Protein AF-H3DQK0-F1 (afdb_monomer_lite)

Sequence (75 aa):
MAAGVVVTVRLVRSFQHRNFKPVVFHGVSLDQTVPDFIQLVKDDVARRPGIPPPFRKYDYDTMKIVHQAFGAKVS

Radius of gyration: 14.6 Å; chains: 1; bounding box: 41×34×33 Å

pLDDT: mean 80.68, std 12.52, range [44.44, 91.44]

InterPro domains:
  IPR018794 Uncharacterised protein family UPF0538 [PF10209] (7-73)
  IPR018794 Uncharacterised protein family UPF0538 [PTHR18444] (3-73)

Foldseek 3Di:
DPQADKDWFWQADDDPPDRTDIDIDGRHDPPDDPVVVLVVVLVCQLPPPPRDPVSNPDDDDDDDDDDPPDPDPDD

Structure (mmCIF, N/CA/C/O backbone):
data_AF-H3DQK0-F1
#
_entry.id   AF-H3DQK0-F1
#
loop_
_atom_site.group_PDB
_atom_site.id
_atom_site.type_symbol
_atom_site.label_atom_id
_atom_site.label_alt_id
_atom_site.label_comp_id
_atom_site.label_asym_id
_atom_site.label_entity_id
_atom_site.label_seq_id
_atom_site.pdbx_PDB_ins_code
_atom_site.Cartn_x
_atom_site.Cartn_y
_atom_site.Cartn_z
_atom_site.occupancy
_atom_site.B_iso_or_equiv
_atom_site.auth_seq_id
_atom_site.auth_comp_id
_atom_site.auth_asym_id
_atom_site.auth_atom_id
_atom_site.pdbx_PDB_model_num
ATOM 1 N N . MET A 1 1 ? -17.734 -15.552 11.943 1.00 45.34 1 MET A N 1
ATOM 2 C CA . MET A 1 1 ? -17.014 -14.960 10.797 1.00 45.34 1 MET A CA 1
ATOM 3 C C . MET A 1 1 ? -16.937 -13.469 11.050 1.00 45.34 1 MET A C 1
ATOM 5 O O . MET A 1 1 ? -17.968 -12.818 10.972 1.00 45.34 1 MET A O 1
ATOM 9 N N . ALA A 1 2 ? -15.786 -12.950 11.480 1.00 53.34 2 ALA A N 1
ATOM 10 C CA . ALA A 1 2 ? -15.644 -11.509 11.667 1.00 53.34 2 ALA A CA 1
ATOM 11 C C . ALA A 1 2 ? -15.814 -10.841 10.296 1.00 53.34 2 ALA A C 1
ATOM 13 O O . ALA A 1 2 ? -15.099 -11.180 9.352 1.00 53.34 2 ALA A O 1
ATOM 14 N N . ALA A 1 3 ? -16.820 -9.978 10.166 1.00 67.50 3 ALA A N 1
ATOM 15 C CA . ALA A 1 3 ? -17.113 -9.242 8.945 1.00 67.50 3 ALA A CA 1
ATOM 16 C C . ALA A 1 3 ? -16.014 -8.189 8.727 1.00 67.50 3 ALA A C 1
ATOM 18 O O . ALA A 1 3 ? -16.164 -7.031 9.102 1.00 67.50 3 ALA A O 1
ATOM 19 N N . GLY A 1 4 ? -14.864 -8.621 8.207 1.00 81.75 4 GLY A N 1
ATOM 20 C CA . GLY A 1 4 ? -13.753 -7.727 7.899 1.00 81.75 4 GLY A CA 1
ATOM 21 C C . GLY A 1 4 ? -14.143 -6.711 6.827 1.00 81.75 4 GLY A C 1
ATOM 22 O O . GLY A 1 4 ? -14.989 -6.976 5.968 1.00 81.75 4 GLY A O 1
ATOM 23 N N . VAL A 1 5 ? -13.523 -5.537 6.870 1.00 89.25 5 VAL A N 1
ATOM 24 C CA . VAL A 1 5 ? -13.842 -4.437 5.956 1.00 89.25 5 VAL A CA 1
ATOM 25 C C . VAL A 1 5 ? -13.090 -4.573 4.633 1.00 89.25 5 VAL A C 1
ATOM 27 O O . VAL A 1 5 ? -12.085 -5.282 4.523 1.00 89.25 5 VAL A O 1
ATOM 30 N N . VAL A 1 6 ? -13.589 -3.890 3.604 1.00 91.00 6 VAL A N 1
ATOM 31 C CA . VAL A 1 6 ? -12.916 -3.786 2.306 1.00 91.00 6 VAL A CA 1
ATOM 32 C C . VAL A 1 6 ? -12.160 -2.466 2.250 1.00 91.00 6 VAL A C 1
ATOM 34 O O . VAL A 1 6 ? -12.755 -1.399 2.382 1.00 91.00 6 VAL A O 1
ATOM 37 N N . VAL A 1 7 ? -10.849 -2.535 2.026 1.00 90.38 7 VAL A N 1
ATOM 38 C CA . VAL A 1 7 ? -9.968 -1.366 1.936 1.00 90.38 7 VAL A CA 1
ATOM 39 C C . VAL A 1 7 ? -9.332 -1.321 0.555 1.00 90.38 7 VAL A C 1
ATOM 41 O O . VAL A 1 7 ? -8.720 -2.287 0.100 1.00 90.38 7 VAL A O 1
ATOM 44 N N . THR A 1 8 ? -9.445 -0.178 -0.120 1.00 91.44 8 THR A N 1
ATOM 45 C CA . THR A 1 8 ? -8.732 0.058 -1.381 1.00 91.44 8 THR A CA 1
ATOM 46 C C . THR A 1 8 ? -7.427 0.787 -1.095 1.00 91.44 8 THR A C 1
ATOM 48 O O . THR A 1 8 ? -7.425 1.968 -0.750 1.00 91.44 8 THR A O 1
ATOM 51 N N . VAL A 1 9 ? -6.307 0.094 -1.269 1.00 91.12 9 VAL A N 1
ATOM 52 C CA . VAL A 1 9 ? -4.967 0.651 -1.099 1.00 91.12 9 VAL A CA 1
ATOM 53 C C . VAL A 1 9 ? -4.456 1.168 -2.435 1.00 91.12 9 VAL A C 1
ATOM 55 O O . VAL A 1 9 ? -4.536 0.521 -3.479 1.00 91.12 9 VAL A O 1
ATOM 58 N N . ARG A 1 10 ? -3.926 2.384 -2.400 1.00 90.25 10 ARG A N 1
ATOM 59 C CA . ARG A 1 10 ? -3.448 3.113 -3.567 1.00 90.25 10 ARG A CA 1
ATOM 60 C C . ARG A 1 10 ? -1.926 3.040 -3.612 1.00 90.25 10 ARG A C 1
ATOM 62 O O . ARG A 1 10 ? -1.272 3.742 -2.851 1.00 90.25 10 ARG A O 1
ATOM 69 N N . LEU A 1 11 ? -1.360 2.227 -4.506 1.00 89.19 11 LEU A N 1
ATOM 70 C CA . LEU A 1 11 ? 0.087 2.221 -4.731 1.00 89.19 11 LEU A CA 1
ATOM 71 C C . LEU A 1 11 ? 0.445 3.437 -5.580 1.00 89.19 11 LEU A C 1
ATOM 73 O O . LEU A 1 11 ? 0.014 3.535 -6.733 1.00 89.19 11 LEU A O 1
ATOM 77 N N . VAL A 1 12 ? 1.197 4.369 -4.996 1.00 87.56 12 VAL A N 1
ATOM 78 C CA . VAL A 1 12 ? 1.614 5.612 -5.651 1.00 87.56 12 VAL A CA 1
ATOM 79 C C . VAL A 1 12 ? 3.130 5.622 -5.803 1.00 87.56 12 VAL A C 1
ATOM 81 O O . VAL A 1 12 ? 3.858 5.408 -4.836 1.00 87.56 12 VAL A O 1
ATOM 84 N N . ARG A 1 13 ? 3.605 5.863 -7.024 1.00 83.31 13 ARG A N 1
ATOM 85 C CA . ARG A 1 13 ? 5.022 6.014 -7.380 1.00 83.31 13 ARG A CA 1
ATOM 86 C C . ARG A 1 13 ? 5.165 7.077 -8.456 1.00 83.31 13 ARG A C 1
ATOM 88 O O . ARG A 1 13 ? 4.233 7.265 -9.218 1.00 83.31 13 ARG A O 1
ATOM 95 N N . SER A 1 14 ? 6.320 7.722 -8.556 1.00 74.00 14 SER A N 1
ATOM 96 C CA . SER A 1 14 ? 6.603 8.691 -9.621 1.00 74.00 14 SER A CA 1
ATOM 97 C C . SER A 1 14 ? 7.336 8.008 -10.786 1.00 74.00 14 SER A C 1
ATOM 99 O O . SER A 1 14 ? 8.553 7.876 -10.763 1.00 74.00 14 SER A O 1
ATOM 101 N N . PHE A 1 15 ? 6.595 7.552 -11.797 1.00 70.94 15 PHE A N 1
ATOM 102 C CA . PHE A 1 15 ? 7.058 7.043 -13.090 1.00 70.94 15 PHE A CA 1
ATOM 103 C C . PHE A 1 15 ? 6.302 7.703 -14.252 1.00 70.94 15 PHE A C 1
ATOM 105 O O . PHE A 1 15 ? 5.089 7.879 -14.207 1.00 70.94 15 PHE A O 1
ATOM 112 N N . GLN A 1 16 ? 6.999 7.970 -15.356 1.00 65.06 16 GLN A N 1
ATOM 113 C CA . GLN A 1 16 ? 6.513 8.785 -16.478 1.00 65.06 16 GLN A CA 1
ATOM 114 C C . GLN A 1 16 ? 5.117 8.409 -17.027 1.00 65.06 16 GLN A C 1
ATOM 116 O O . GLN A 1 16 ? 4.400 9.291 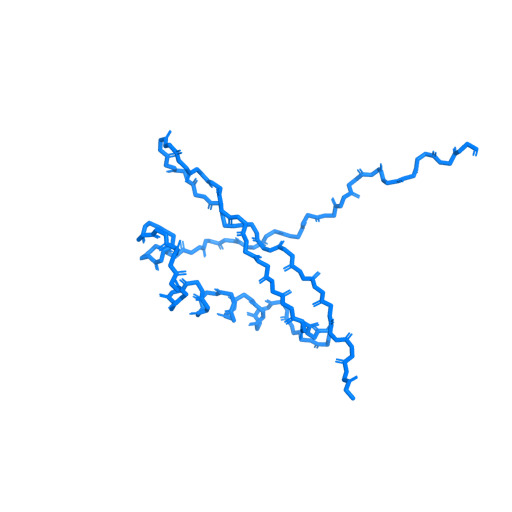-17.493 1.00 65.06 16 GLN A O 1
ATOM 121 N N . HIS A 1 17 ? 4.690 7.137 -16.956 1.00 64.56 17 HIS A N 1
ATOM 122 C CA . HIS A 1 17 ? 3.437 6.682 -17.585 1.00 64.56 17 HIS A CA 1
ATOM 123 C C . HIS A 1 17 ? 2.452 5.903 -16.698 1.00 64.56 17 HIS A C 1
ATOM 125 O O . HIS A 1 17 ? 1.349 5.614 -17.159 1.00 64.56 17 HIS A O 1
ATOM 131 N N . ARG A 1 18 ? 2.770 5.582 -15.433 1.00 62.69 18 ARG A N 1
ATOM 132 C CA . ARG A 1 18 ? 1.817 4.942 -14.497 1.00 62.69 18 ARG A CA 1
ATOM 133 C C . ARG A 1 18 ? 2.2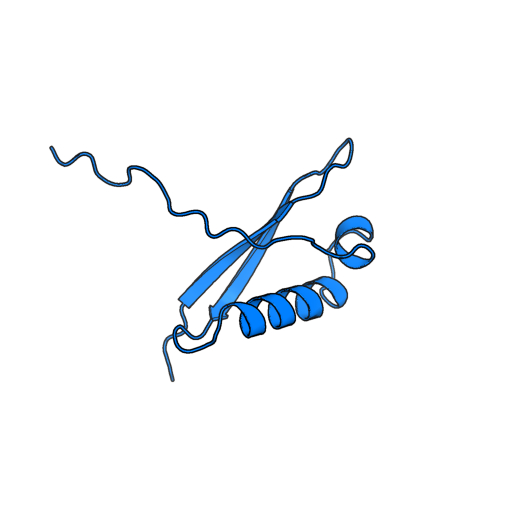03 5.171 -13.041 1.00 62.69 18 ARG A C 1
ATOM 135 O O . ARG A 1 18 ? 2.818 4.319 -12.406 1.00 62.69 18 ARG A O 1
ATOM 142 N N . ASN A 1 19 ? 1.754 6.300 -12.507 1.00 72.81 19 ASN A N 1
ATOM 143 C CA . ASN A 1 19 ? 2.025 6.680 -11.123 1.00 72.81 19 ASN A CA 1
ATOM 144 C C . ASN A 1 19 ? 1.138 5.987 -10.087 1.00 72.81 19 ASN A C 1
ATOM 146 O O . ASN A 1 19 ? 1.397 6.077 -8.892 1.00 72.81 19 ASN A O 1
ATOM 150 N N . PHE A 1 20 ? 0.054 5.347 -10.526 1.00 81.50 20 PHE A N 1
ATOM 151 C CA . PHE A 1 20 ? -1.026 4.935 -9.642 1.00 81.50 20 PHE A CA 1
ATOM 152 C C . PHE A 1 20 ? -1.565 3.546 -9.998 1.00 81.50 20 PHE A C 1
ATOM 154 O O . PHE A 1 20 ? -1.963 3.300 -11.140 1.00 81.50 20 PHE A O 1
ATOM 161 N N . LYS A 1 21 ? -1.617 2.648 -9.009 1.00 86.31 21 LYS A N 1
ATOM 162 C CA . LYS A 1 21 ? -2.250 1.329 -9.126 1.00 86.31 21 LYS A CA 1
ATOM 163 C C . LYS A 1 21 ? -3.107 1.043 -7.882 1.00 86.31 21 LYS A C 1
ATOM 165 O O . LYS A 1 21 ? -2.546 0.875 -6.800 1.00 86.31 21 LYS A O 1
ATOM 170 N N . PRO A 1 22 ? -4.446 0.990 -8.001 1.00 88.88 22 PRO A N 1
ATOM 171 C CA . PRO A 1 22 ? -5.304 0.578 -6.897 1.00 88.88 22 PRO A CA 1
ATOM 172 C C . PRO A 1 22 ? -5.239 -0.939 -6.698 1.00 88.88 22 PRO A C 1
ATOM 174 O O . PRO A 1 22 ? -5.192 -1.704 -7.667 1.00 88.88 22 PRO A O 1
ATOM 177 N N . VAL A 1 23 ? -5.262 -1.357 -5.438 1.00 90.44 23 VAL A N 1
ATOM 178 C CA . VAL A 1 23 ? -5.283 -2.747 -4.992 1.00 90.44 23 VAL A CA 1
ATOM 179 C C . VAL A 1 23 ? -6.345 -2.875 -3.906 1.00 90.44 23 VAL A C 1
ATOM 181 O O . VAL A 1 23 ? -6.326 -2.131 -2.930 1.00 90.44 23 VAL A O 1
ATOM 184 N N . VAL A 1 24 ? -7.292 -3.792 -4.087 1.00 91.44 24 VAL A N 1
ATOM 185 C CA . VAL A 1 24 ? -8.380 -4.011 -3.127 1.00 91.44 24 VAL A CA 1
ATOM 186 C C . VAL A 1 24 ? -8.000 -5.153 -2.189 1.00 91.44 24 VAL A C 1
ATOM 188 O O . VAL A 1 24 ? -7.580 -6.222 -2.648 1.00 91.44 24 VAL A O 1
ATOM 191 N N . PHE A 1 25 ? -8.143 -4.899 -0.891 1.00 90.62 25 PHE A N 1
ATOM 192 C CA . PHE A 1 25 ? -7.970 -5.852 0.198 1.00 90.62 25 PHE A CA 1
ATOM 193 C C . PHE A 1 25 ? -9.332 -6.116 0.837 1.00 90.62 25 PHE A C 1
ATOM 195 O O . PHE A 1 25 ? -10.039 -5.182 1.214 1.00 90.62 25 PHE A O 1
ATOM 202 N N . HIS A 1 26 ? -9.704 -7.389 0.935 1.00 91.12 26 HIS A N 1
ATOM 203 C CA . HIS A 1 26 ? -10.965 -7.835 1.524 1.00 91.12 26 HIS A CA 1
ATOM 204 C C . HIS A 1 26 ? -10.701 -8.502 2.873 1.00 91.12 26 HIS A C 1
ATOM 206 O O . HIS A 1 26 ? -9.650 -9.111 3.056 1.00 91.12 26 HIS A O 1
ATOM 212 N N . GLY A 1 27 ? -11.664 -8.422 3.795 1.00 89.56 27 GLY A N 1
ATOM 213 C CA . GLY A 1 27 ? -11.560 -9.103 5.087 1.00 89.56 27 GLY A CA 1
ATOM 214 C C . GLY A 1 27 ? -10.532 -8.474 6.029 1.00 89.56 27 GLY A C 1
ATOM 215 O O . GLY A 1 27 ? -9.978 -9.166 6.877 1.00 89.56 27 GLY A O 1
ATOM 216 N N . VAL A 1 28 ? -10.260 -7.177 5.877 1.00 88.56 28 VAL A N 1
ATOM 217 C CA . VAL A 1 28 ? -9.302 -6.459 6.719 1.00 88.56 28 VAL A CA 1
ATOM 218 C C . VAL A 1 28 ? -9.880 -6.331 8.131 1.00 88.56 28 VAL A C 1
ATOM 220 O O . VAL A 1 28 ? -11.003 -5.850 8.296 1.00 88.56 28 VAL A O 1
ATOM 223 N N . SER A 1 29 ? -9.134 -6.782 9.142 1.00 89.19 29 SER A N 1
ATOM 224 C CA . SER A 1 29 ? -9.549 -6.652 10.542 1.00 89.19 29 SER A CA 1
ATOM 225 C C . SER A 1 29 ? -9.428 -5.198 11.000 1.00 89.19 29 SER A C 1
ATOM 227 O O . SER A 1 29 ? -8.437 -4.539 10.689 1.00 89.19 29 SER A O 1
ATOM 229 N N . LEU A 1 30 ? -10.419 -4.699 11.743 1.00 85.56 30 LEU A N 1
ATOM 230 C CA . LEU A 1 30 ? -10.372 -3.360 12.344 1.00 85.56 30 LEU A CA 1
ATOM 231 C C . LEU A 1 30 ? -9.529 -3.319 13.625 1.00 85.56 30 LEU A C 1
ATOM 233 O O . LEU A 1 30 ? -9.082 -2.247 14.017 1.00 85.56 30 LEU A O 1
ATOM 237 N N . ASP A 1 31 ? -9.283 -4.479 14.236 1.00 88.06 31 ASP A N 1
ATOM 238 C CA . ASP A 1 31 ? -8.521 -4.599 15.482 1.00 88.06 31 ASP A CA 1
ATOM 239 C C . ASP A 1 31 ? -7.003 -4.683 15.243 1.00 88.06 31 ASP A C 1
ATOM 241 O O . ASP A 1 31 ? -6.215 -4.624 16.185 1.00 88.06 31 ASP A O 1
ATOM 245 N N . GLN A 1 32 ? -6.571 -4.851 13.987 1.00 88.38 32 GLN A N 1
ATOM 246 C CA . GLN A 1 32 ? -5.149 -4.928 13.649 1.00 88.38 32 GLN A CA 1
ATOM 247 C C . GLN A 1 32 ? -4.488 -3.545 13.724 1.00 88.38 32 GLN A C 1
ATOM 249 O O . GLN A 1 32 ? -5.112 -2.516 13.448 1.00 88.38 32 GLN A O 1
ATOM 254 N N . THR A 1 33 ? -3.189 -3.512 14.011 1.00 90.06 33 THR A N 1
ATOM 255 C CA . THR A 1 33 ? -2.460 -2.246 14.050 1.00 90.06 33 THR A CA 1
ATOM 256 C C . THR A 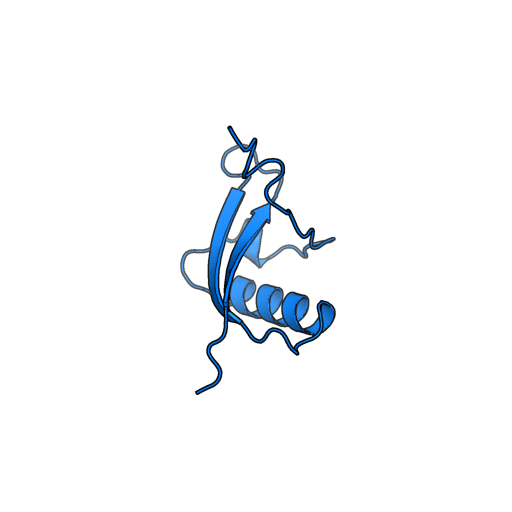1 33 ? -2.095 -1.754 12.645 1.00 90.06 33 THR A C 1
ATOM 258 O O . THR A 1 33 ? -1.969 -2.522 11.687 1.00 90.06 33 THR A O 1
ATOM 261 N N . VAL A 1 34 ? -1.894 -0.438 12.506 1.00 87.31 34 VAL A N 1
ATOM 262 C CA . VAL A 1 34 ? -1.439 0.168 11.243 1.00 87.31 34 VAL A CA 1
ATOM 263 C C . VAL A 1 34 ? -0.078 -0.393 10.786 1.00 87.31 34 VAL A C 1
ATOM 265 O O . VAL A 1 34 ? 0.040 -0.708 9.601 1.00 87.31 34 VAL A O 1
ATOM 268 N N . PRO A 1 35 ? 0.939 -0.567 11.659 1.00 89.75 35 PRO A N 1
ATOM 269 C CA . PRO A 1 35 ? 2.197 -1.212 11.282 1.00 89.75 35 PRO A CA 1
ATOM 270 C C . PRO A 1 35 ? 2.019 -2.617 10.698 1.00 89.75 35 PRO A C 1
ATOM 272 O O . PRO A 1 35 ? 2.603 -2.904 9.651 1.00 89.75 35 PRO A O 1
ATOM 275 N N . ASP A 1 36 ? 1.180 -3.453 11.314 1.00 90.75 36 ASP A N 1
ATOM 276 C CA . ASP A 1 36 ? 0.922 -4.818 10.834 1.00 90.75 36 ASP A CA 1
ATOM 277 C C . ASP A 1 36 ? 0.269 -4.797 9.450 1.00 90.75 36 ASP A C 1
ATOM 279 O O . ASP A 1 36 ? 0.667 -5.532 8.544 1.00 90.75 36 ASP A O 1
ATOM 283 N N . PHE A 1 37 ? -0.684 -3.883 9.244 1.00 90.31 37 PHE A N 1
ATOM 284 C CA . PHE A 1 37 ? -1.318 -3.702 7.943 1.00 90.31 37 PHE A CA 1
ATOM 285 C C . PHE A 1 37 ? -0.330 -3.228 6.868 1.00 90.31 37 PHE A C 1
ATOM 287 O O . PHE A 1 37 ? -0.388 -3.691 5.730 1.00 90.31 37 PHE A O 1
ATOM 294 N N . ILE A 1 38 ? 0.605 -2.333 7.208 1.00 90.00 38 ILE A N 1
ATOM 295 C CA . ILE A 1 38 ? 1.656 -1.889 6.280 1.00 90.00 38 ILE A CA 1
ATOM 296 C C . ILE A 1 38 ? 2.524 -3.072 5.847 1.00 90.00 38 ILE A C 1
ATOM 298 O O . ILE A 1 38 ? 2.813 -3.190 4.655 1.00 90.00 38 ILE A O 1
ATOM 302 N N . GLN A 1 39 ? 2.933 -3.934 6.782 1.00 90.44 39 GLN A N 1
ATOM 303 C CA . GLN A 1 39 ? 3.730 -5.122 6.458 1.00 90.44 39 GLN A CA 1
ATOM 304 C C . GLN A 1 39 ? 2.951 -6.077 5.553 1.00 90.44 39 GLN A C 1
ATOM 306 O O . GLN A 1 39 ? 3.449 -6.449 4.492 1.00 90.44 39 GLN A O 1
ATOM 311 N N . LEU A 1 40 ? 1.688 -6.357 5.887 1.00 91.00 40 LEU A N 1
ATOM 312 C CA . LEU A 1 40 ? 0.804 -7.184 5.065 1.00 91.00 40 LEU A CA 1
ATOM 313 C C . LEU A 1 40 ? 0.684 -6.651 3.631 1.00 91.00 40 LEU A C 1
ATOM 315 O O . LEU A 1 40 ? 0.772 -7.416 2.671 1.00 91.00 40 LEU A O 1
ATOM 319 N N . VAL A 1 41 ? 0.518 -5.335 3.464 1.00 90.88 41 VAL A N 1
ATOM 320 C CA . VAL A 1 41 ? 0.451 -4.706 2.138 1.00 90.88 41 VAL A CA 1
ATOM 321 C C . VAL A 1 41 ? 1.782 -4.836 1.396 1.00 90.88 41 VAL A C 1
ATOM 323 O O . VAL A 1 41 ? 1.773 -5.133 0.203 1.00 90.88 41 VAL A O 1
ATOM 326 N N . LYS A 1 42 ? 2.924 -4.624 2.060 1.00 89.12 42 LYS A N 1
ATOM 327 C CA . LYS A 1 42 ? 4.252 -4.759 1.436 1.00 89.12 42 LYS A CA 1
ATOM 328 C C . LYS A 1 42 ? 4.496 -6.190 0.944 1.00 89.12 42 LYS A C 1
ATOM 330 O O . LYS A 1 42 ? 4.896 -6.371 -0.209 1.00 89.12 42 LYS A O 1
ATOM 335 N N . ASP A 1 43 ? 4.176 -7.180 1.771 1.00 90.12 43 ASP A N 1
ATOM 336 C CA . ASP A 1 43 ? 4.327 -8.599 1.446 1.00 90.12 43 ASP A CA 1
ATOM 337 C C . ASP A 1 43 ? 3.393 -9.045 0.313 1.00 90.12 43 ASP A C 1
ATOM 339 O O . ASP A 1 43 ? 3.833 -9.736 -0.614 1.00 90.12 43 ASP A O 1
ATOM 343 N N . ASP A 1 44 ? 2.121 -8.620 0.338 1.00 90.62 44 ASP A N 1
ATOM 344 C CA . ASP A 1 44 ? 1.166 -8.901 -0.744 1.00 90.62 44 ASP A CA 1
ATOM 345 C C . ASP A 1 44 ? 1.651 -8.283 -2.054 1.00 90.62 44 ASP A C 1
ATOM 347 O O . ASP A 1 44 ? 1.748 -8.967 -3.072 1.00 90.62 44 ASP A O 1
ATOM 351 N N . VAL A 1 45 ? 2.039 -7.004 -2.036 1.00 88.69 45 VAL A N 1
ATOM 352 C CA . VAL A 1 45 ? 2.481 -6.290 -3.238 1.00 88.69 45 VAL A CA 1
ATOM 353 C C . VAL A 1 45 ? 3.697 -6.958 -3.869 1.00 88.69 45 VAL A C 1
ATOM 355 O O . VAL A 1 45 ? 3.731 -7.097 -5.092 1.00 88.69 45 VAL A O 1
ATOM 358 N N . ALA A 1 46 ? 4.660 -7.419 -3.068 1.00 87.00 46 ALA A N 1
ATOM 359 C CA . ALA A 1 46 ? 5.847 -8.114 -3.561 1.00 87.00 46 ALA A CA 1
ATOM 360 C C . ALA A 1 46 ? 5.509 -9.425 -4.300 1.00 87.00 46 ALA A C 1
ATOM 362 O O . ALA A 1 46 ? 6.160 -9.756 -5.299 1.00 87.00 46 ALA A O 1
ATOM 363 N N . ARG A 1 47 ? 4.481 -10.154 -3.846 1.00 87.88 47 ARG A N 1
ATOM 364 C CA . ARG A 1 47 ? 4.112 -11.490 -4.353 1.00 87.88 47 ARG A CA 1
ATOM 365 C C . ARG A 1 47 ? 2.993 -11.473 -5.396 1.00 87.88 47 ARG A C 1
ATOM 367 O O . ARG A 1 47 ? 2.881 -12.409 -6.187 1.00 87.88 47 ARG A O 1
ATOM 374 N N . ARG A 1 48 ? 2.161 -10.432 -5.419 1.00 86.25 48 ARG A N 1
ATOM 375 C CA . ARG A 1 48 ? 0.920 -10.406 -6.198 1.00 86.25 48 ARG A CA 1
ATOM 376 C C . ARG A 1 48 ? 1.173 -10.362 -7.712 1.00 86.25 48 ARG A C 1
ATOM 378 O O . ARG A 1 48 ? 1.858 -9.457 -8.210 1.00 86.25 48 ARG A O 1
ATOM 385 N N . PRO A 1 49 ? 0.585 -11.295 -8.485 1.00 83.06 49 PRO A N 1
ATOM 386 C CA . PRO A 1 49 ? 0.694 -11.281 -9.937 1.00 83.06 49 PRO A CA 1
ATOM 387 C C . PRO A 1 49 ? -0.032 -10.061 -10.525 1.00 83.06 49 PRO A C 1
ATOM 389 O O . PRO A 1 49 ? -1.050 -9.603 -10.010 1.00 83.06 49 PRO A O 1
ATOM 392 N N . GLY A 1 50 ? 0.498 -9.508 -11.618 1.00 82.69 50 GLY A N 1
ATOM 393 C CA . GLY A 1 50 ? -0.099 -8.354 -12.308 1.00 82.69 50 GLY A CA 1
ATOM 394 C C . GLY A 1 50 ? 0.308 -6.976 -11.767 1.00 82.69 50 GLY A C 1
ATOM 395 O O . GLY A 1 50 ? -0.123 -5.955 -12.314 1.00 82.69 50 GLY A O 1
ATOM 396 N N . ILE A 1 51 ? 1.167 -6.919 -10.743 1.00 82.44 51 ILE A N 1
ATOM 397 C CA . ILE A 1 51 ? 1.802 -5.673 -10.301 1.00 82.44 51 ILE A CA 1
ATOM 398 C C . ILE A 1 51 ? 3.101 -5.439 -11.103 1.00 82.44 51 ILE A C 1
ATOM 400 O O . ILE A 1 51 ? 3.960 -6.327 -11.171 1.00 82.44 51 ILE A O 1
ATOM 404 N N . PRO A 1 52 ? 3.297 -4.263 -11.732 1.00 82.81 52 PRO A N 1
ATOM 405 C CA . PRO A 1 52 ? 4.526 -3.970 -12.468 1.00 82.81 52 PRO A CA 1
ATOM 406 C C . PRO A 1 52 ? 5.774 -4.029 -11.565 1.00 82.81 52 PRO A C 1
ATOM 408 O O . PRO A 1 52 ? 5.689 -3.647 -10.397 1.00 82.81 52 PRO A O 1
ATOM 411 N N . PRO A 1 53 ? 6.948 -4.450 -12.080 1.00 81.00 53 PRO A N 1
ATOM 412 C CA . PRO A 1 53 ? 8.185 -4.532 -11.294 1.00 81.00 53 PRO A CA 1
ATOM 413 C C . PRO A 1 53 ? 8.546 -3.269 -10.490 1.00 81.00 53 PRO A C 1
ATOM 415 O O . PRO A 1 53 ? 8.989 -3.423 -9.353 1.00 81.00 53 PRO A O 1
ATOM 418 N N . PRO A 1 54 ? 8.308 -2.036 -10.986 1.00 81.88 54 PRO A N 1
ATOM 419 C CA . PRO A 1 54 ? 8.598 -0.826 -10.217 1.00 81.88 54 PRO A CA 1
ATOM 420 C C . PRO A 1 54 ? 7.787 -0.672 -8.920 1.00 81.88 54 PRO A C 1
ATOM 422 O O . PRO A 1 54 ? 8.236 -0.022 -7.984 1.00 81.88 54 PRO A O 1
ATOM 425 N N . PHE A 1 55 ? 6.606 -1.286 -8.832 1.00 81.69 55 PHE A N 1
ATOM 426 C CA . PHE A 1 55 ? 5.808 -1.299 -7.602 1.00 81.69 55 PHE A CA 1
ATOM 427 C C . PHE A 1 55 ? 6.210 -2.432 -6.644 1.00 81.69 55 PHE A C 1
ATOM 429 O O . PHE A 1 55 ? 5.804 -2.398 -5.487 1.00 81.69 55 PHE A O 1
ATOM 436 N N . ARG A 1 56 ? 6.986 -3.419 -7.117 1.00 82.38 56 ARG A N 1
ATOM 437 C CA . ARG A 1 56 ? 7.439 -4.586 -6.339 1.00 82.38 56 ARG A CA 1
ATOM 438 C C . ARG A 1 56 ? 8.845 -4.435 -5.777 1.00 82.38 56 ARG A C 1
ATOM 440 O O . ARG A 1 56 ? 9.098 -4.864 -4.665 1.00 82.38 56 ARG A O 1
ATOM 447 N N . LYS A 1 57 ? 9.764 -3.889 -6.576 1.00 80.31 57 LYS A N 1
ATOM 448 C CA . LYS A 1 57 ? 11.202 -3.896 -6.269 1.00 80.31 57 LYS A CA 1
ATOM 449 C C . LYS A 1 57 ? 11.658 -2.776 -5.338 1.00 80.31 57 LYS A C 1
ATOM 451 O O . LYS A 1 57 ? 12.726 -2.895 -4.757 1.00 80.31 57 LYS A O 1
ATOM 456 N N . TYR A 1 58 ? 10.901 -1.686 -5.257 1.00 82.44 58 TYR A N 1
ATOM 457 C CA . TYR A 1 58 ? 11.284 -0.504 -4.490 1.00 82.44 58 TYR A CA 1
ATOM 458 C C . TYR A 1 58 ? 10.434 -0.386 -3.228 1.00 82.44 58 TYR A C 1
ATOM 460 O O . TYR A 1 58 ? 9.217 -0.596 -3.284 1.00 82.44 58 TYR A O 1
ATOM 468 N N . ASP A 1 59 ? 11.063 0.027 -2.129 1.00 81.69 59 ASP A N 1
ATOM 469 C CA . ASP A 1 59 ? 10.427 0.189 -0.820 1.00 81.69 59 ASP A CA 1
ATOM 470 C C . ASP A 1 59 ? 9.565 1.443 -0.729 1.00 81.69 59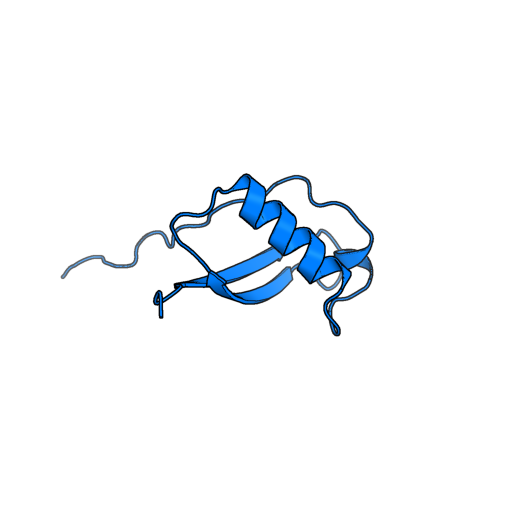 ASP A C 1
ATOM 472 O O . ASP A 1 59 ? 9.865 2.486 -1.317 1.00 81.69 59 ASP A O 1
ATOM 476 N N . TYR A 1 60 ? 8.405 1.322 -0.084 1.00 85.06 60 TYR A N 1
ATOM 477 C CA . TYR A 1 60 ? 7.480 2.437 0.137 1.00 85.06 60 TYR A CA 1
ATOM 478 C C . TYR A 1 60 ? 7.844 3.172 1.426 1.00 85.06 60 TYR A C 1
ATOM 480 O O . TYR A 1 60 ? 7.987 2.530 2.470 1.00 85.06 60 TYR A O 1
ATOM 488 N N . ASP A 1 61 ? 7.913 4.503 1.353 1.00 80.50 61 ASP A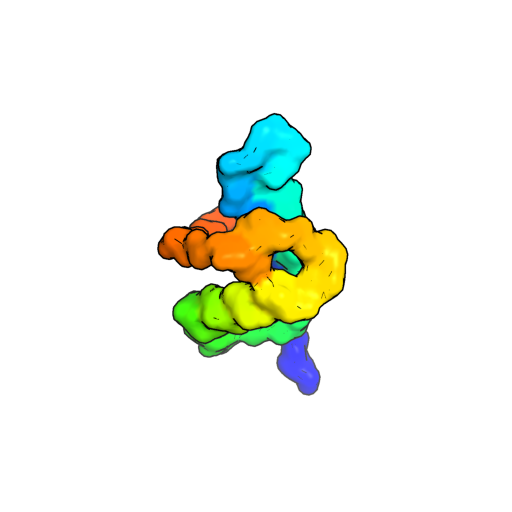 N 1
ATOM 489 C CA . ASP A 1 61 ? 8.313 5.350 2.482 1.00 80.50 61 ASP A CA 1
ATOM 490 C C . ASP A 1 61 ? 7.189 5.521 3.508 1.00 80.50 61 ASP A C 1
ATOM 492 O O . ASP A 1 61 ? 7.415 5.453 4.712 1.00 80.50 61 ASP A O 1
ATOM 496 N N . THR A 1 62 ? 5.956 5.760 3.038 1.00 85.31 62 THR A N 1
ATOM 497 C CA . THR A 1 62 ? 4.830 6.132 3.909 1.00 85.31 62 THR A CA 1
ATOM 498 C C . THR A 1 62 ? 3.504 5.527 3.455 1.00 85.31 62 THR A C 1
ATOM 500 O O . THR A 1 62 ? 3.263 5.331 2.263 1.00 85.31 62 THR A O 1
ATOM 503 N N . MET A 1 63 ? 2.616 5.273 4.422 1.00 88.75 63 MET A N 1
ATOM 504 C CA . MET A 1 63 ? 1.204 4.972 4.190 1.00 88.75 63 MET A CA 1
ATOM 505 C C . MET A 1 63 ? 0.365 6.156 4.671 1.00 88.75 63 MET A C 1
ATOM 507 O O . MET A 1 63 ? 0.542 6.635 5.788 1.00 88.75 63 MET A O 1
ATOM 511 N N . LYS A 1 64 ? -0.547 6.635 3.821 1.00 87.56 64 LYS A N 1
ATOM 512 C CA . LYS A 1 64 ? -1.466 7.731 4.148 1.00 87.56 64 LYS A CA 1
ATOM 513 C C . LYS A 1 64 ? -2.899 7.222 4.108 1.00 87.56 64 LYS A C 1
ATOM 515 O O . LYS A 1 64 ? -3.314 6.638 3.108 1.00 87.56 64 LYS A O 1
ATOM 520 N N . ILE A 1 65 ? -3.650 7.480 5.174 1.00 84.88 65 ILE A N 1
ATOM 521 C CA . ILE A 1 65 ? -5.089 7.227 5.216 1.00 84.88 65 ILE A CA 1
ATOM 522 C C . ILE A 1 65 ? -5.776 8.445 4.606 1.00 84.88 65 ILE A C 1
ATOM 524 O O . ILE A 1 65 ? -5.659 9.557 5.117 1.00 84.88 65 ILE A O 1
ATOM 528 N N . VAL A 1 66 ? -6.464 8.240 3.486 1.00 81.19 66 VAL A N 1
ATOM 529 C CA . VAL A 1 66 ? -7.274 9.281 2.852 1.00 81.19 66 VAL A CA 1
ATOM 530 C C . VAL A 1 66 ? -8.716 9.050 3.269 1.00 81.19 66 VAL A C 1
ATOM 532 O O . VAL A 1 66 ? -9.320 8.057 2.869 1.00 81.19 66 VAL A O 1
ATOM 535 N N . HIS A 1 67 ? -9.270 9.960 4.063 1.00 71.69 67 HIS A N 1
ATOM 536 C CA . HIS A 1 67 ? -10.712 10.018 4.264 1.00 71.69 67 HIS A CA 1
ATOM 537 C C . HIS A 1 67 ? -11.343 10.754 3.074 1.00 71.69 67 HIS A C 1
ATOM 539 O O . HIS A 1 67 ? -10.773 11.712 2.546 1.00 71.69 67 HIS A O 1
ATOM 545 N N . GLN A 1 68 ? -12.522 10.325 2.629 1.00 66.50 68 GLN A N 1
ATOM 546 C CA . GLN A 1 68 ? -13.294 11.109 1.670 1.00 66.50 68 GLN A CA 1
ATOM 547 C C . GLN A 1 68 ? -13.747 12.396 2.370 1.00 66.50 68 GLN A C 1
ATOM 549 O O . GLN A 1 68 ? -14.552 12.359 3.299 1.00 66.50 68 GLN A O 1
ATOM 554 N N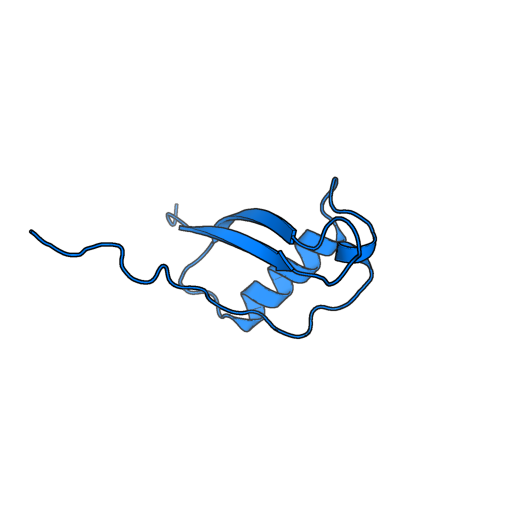 . ALA A 1 69 ? -13.201 13.542 1.971 1.00 59.56 69 ALA A N 1
ATOM 555 C CA . ALA A 1 69 ? -13.705 14.828 2.432 1.00 59.56 69 ALA A CA 1
ATOM 556 C C . ALA A 1 69 ? -15.046 15.121 1.726 1.00 59.56 69 ALA A C 1
ATOM 558 O O . ALA A 1 69 ? -15.132 14.990 0.507 1.00 59.56 69 ALA A O 1
ATOM 559 N N . PHE A 1 70 ? -16.068 15.527 2.491 1.00 55.00 70 PHE A N 1
ATOM 560 C CA . PHE A 1 70 ? -17.369 16.025 2.006 1.00 55.00 70 PHE A CA 1
ATOM 561 C C . PHE A 1 70 ? -18.303 15.012 1.303 1.00 55.00 70 PHE A C 1
ATOM 563 O O . PHE A 1 70 ? -18.757 15.247 0.188 1.00 55.00 70 PHE A O 1
ATOM 570 N N . GLY A 1 71 ? -18.665 13.916 1.982 1.00 53.88 71 GLY A N 1
ATOM 571 C CA . GLY A 1 71 ? -19.728 12.992 1.534 1.00 53.88 71 GLY A CA 1
ATOM 572 C C . GLY A 1 71 ? -21.172 13.440 1.828 1.00 53.88 71 GLY A C 1
ATOM 573 O O . GLY A 1 71 ? -22.105 12.847 1.302 1.00 53.88 71 GLY A O 1
ATOM 574 N N . ALA A 1 72 ? -21.375 14.486 2.636 1.00 55.84 72 ALA A N 1
ATOM 575 C CA . ALA A 1 72 ? -22.693 15.065 2.884 1.00 55.84 72 ALA A CA 1
ATOM 576 C C . ALA A 1 72 ? -22.576 16.576 3.130 1.00 55.84 72 ALA A C 1
ATOM 578 O O . ALA A 1 72 ? -22.158 17.013 4.200 1.00 55.84 72 ALA A O 1
ATOM 579 N N . LYS A 1 73 ? -22.986 17.388 2.153 1.00 51.28 73 LYS A N 1
ATOM 580 C CA . LYS A 1 73 ? -23.759 18.583 2.497 1.00 51.28 73 LYS A CA 1
ATOM 581 C C . LYS A 1 73 ? -25.204 18.109 2.538 1.00 51.28 73 LYS A C 1
ATOM 583 O O . LYS A 1 73 ? -25.800 17.865 1.496 1.00 51.28 73 LYS A O 1
ATOM 588 N N . VAL A 1 74 ? -25.694 17.875 3.750 1.00 55.72 74 VAL A N 1
ATOM 589 C CA . VAL A 1 74 ? -27.124 17.726 4.018 1.00 55.72 74 VAL A CA 1
ATOM 590 C C . VAL A 1 74 ? -27.866 18.916 3.400 1.00 55.72 74 VAL A C 1
ATOM 592 O O . VAL A 1 74 ? -27.431 20.058 3.551 1.00 55.72 74 VAL A O 1
ATOM 595 N N . SER A 1 75 ? -28.927 18.630 2.650 1.00 44.44 75 SER A N 1
ATOM 596 C CA . SER A 1 75 ? -30.011 19.565 2.328 1.00 44.44 75 SER A CA 1
ATOM 597 C C . SER A 1 75 ? -31.288 18.954 2.873 1.00 44.44 75 SER A C 1
ATOM 599 O O . SER A 1 75 ? -31.424 17.720 2.699 1.00 44.44 75 SER A O 1
#

Secondary structure (DSSP, 8-state):
---PEEEEEEEE---TT--EEEEEEEEE-SSS-HHHHHHHHHHHHHH-TT--HHHHHS----------S-S----

Organism: Tetraodon nigroviridis (NCBI:txid99883)